Protein AF-A0A0R3RDF9-F1 (afdb_monomer_lite)

Foldseek 3Di:
DCCVPVVDDDDDDDDADDQQAAAEAEDDCPDPCVVVVVLVVNVVRPPCLVLQEAEEAAQVCCPDPPRNVVNVVSLHQHDPPDCVVRVVSVVVSVVVSVVVVGHHYYYD

Sequence (108 aa):
LCDYILGVKFHITGDMISCSEPALIIMNHRTRLDWLFFWNALYKMNPWLLTTEKISLKKPLKSIPGAGWAMQCAAYLFLERNYKNDAHTIDDMITYYKDLGRHYQFDI

Structure (mmCIF, N/CA/C/O backbone):
data_AF-A0A0R3RDF9-F1
#
_entry.id   AF-A0A0R3RDF9-F1
#
loop_
_atom_site.group_PDB
_atom_site.id
_atom_site.type_symbol
_atom_site.label_atom_id
_atom_site.label_alt_id
_atom_site.label_comp_id
_atom_site.label_asym_id
_atom_site.label_entity_id
_atom_site.label_seq_id
_atom_site.pdbx_PDB_ins_code
_atom_site.Cartn_x
_atom_site.Cartn_y
_atom_site.Cartn_z
_atom_site.occupancy
_atom_site.B_iso_or_equiv
_atom_site.auth_seq_id
_atom_site.auth_comp_id
_atom_site.auth_asym_id
_atom_site.auth_atom_id
_atom_site.pdbx_PDB_model_num
ATOM 1 N N . LEU A 1 1 ? 7.319 -10.729 -10.406 1.00 64.06 1 LEU A N 1
ATOM 2 C CA . LEU A 1 1 ? 6.473 -11.944 -10.498 1.00 64.06 1 LEU A CA 1
ATOM 3 C C . LEU A 1 1 ? 5.921 -12.130 -11.910 1.00 64.06 1 LEU A C 1
ATOM 5 O O . LEU A 1 1 ? 6.146 -13.173 -12.506 1.00 64.06 1 LEU A O 1
ATOM 9 N N . CYS A 1 2 ? 5.253 -11.118 -12.470 1.00 79.38 2 CYS A N 1
ATOM 10 C CA . CYS A 1 2 ? 4.655 -11.193 -13.808 1.00 79.38 2 CYS A CA 1
ATOM 11 C C . CYS A 1 2 ? 5.696 -11.338 -14.933 1.00 79.38 2 CYS A C 1
ATOM 13 O O . CYS A 1 2 ? 5.448 -12.059 -15.890 1.00 79.38 2 CYS A O 1
ATOM 15 N N . ASP A 1 3 ? 6.872 -10.721 -14.787 1.00 80.88 3 ASP A N 1
ATOM 16 C CA . ASP A 1 3 ? 7.997 -10.881 -15.727 1.00 80.88 3 ASP A CA 1
ATOM 17 C C . ASP A 1 3 ? 8.445 -12.353 -15.812 1.00 80.88 3 ASP A C 1
ATOM 19 O O . ASP A 1 3 ? 8.482 -12.951 -16.882 1.00 80.88 3 ASP A O 1
ATOM 23 N N . TYR A 1 4 ? 8.650 -12.979 -14.649 1.00 78.81 4 TYR A N 1
ATOM 24 C CA . TYR A 1 4 ? 9.148 -14.352 -14.539 1.00 78.81 4 TYR A CA 1
ATOM 25 C C . TYR A 1 4 ? 8.114 -15.431 -14.880 1.00 78.81 4 TYR A C 1
ATOM 27 O O . TYR A 1 4 ? 8.481 -16.462 -15.429 1.00 78.81 4 TYR A O 1
ATOM 35 N N . ILE A 1 5 ? 6.839 -15.226 -14.532 1.00 83.94 5 ILE A N 1
ATOM 36 C CA . ILE A 1 5 ? 5.797 -16.258 -14.688 1.00 83.94 5 ILE A CA 1
ATOM 37 C C . ILE A 1 5 ? 5.023 -16.095 -15.997 1.00 83.94 5 ILE A C 1
ATOM 39 O O . ILE A 1 5 ? 4.646 -17.083 -16.616 1.00 83.94 5 ILE A O 1
ATOM 43 N N . LEU A 1 6 ? 4.765 -14.854 -16.414 1.00 86.25 6 LEU A N 1
ATOM 44 C CA . LEU A 1 6 ? 3.890 -14.549 -17.550 1.00 86.25 6 LEU A CA 1
ATOM 45 C C . LEU A 1 6 ? 4.661 -14.015 -18.766 1.00 86.25 6 LEU A C 1
ATOM 47 O O . LEU A 1 6 ? 4.044 -13.730 -19.788 1.00 86.25 6 LEU A O 1
ATOM 51 N N . GLY A 1 7 ? 5.985 -13.839 -18.666 1.00 86.50 7 GLY A N 1
ATOM 52 C CA . GLY A 1 7 ? 6.813 -13.284 -19.743 1.00 86.50 7 GLY A CA 1
ATOM 53 C C . GLY A 1 7 ? 6.513 -11.814 -20.059 1.00 86.50 7 GLY A C 1
ATOM 54 O O . GLY A 1 7 ? 6.797 -11.345 -21.162 1.00 86.50 7 GLY A O 1
ATOM 55 N N . VAL A 1 8 ? 5.899 -11.083 -19.121 1.00 87.56 8 VAL A N 1
ATOM 56 C CA . VAL A 1 8 ? 5.476 -9.690 -19.326 1.00 87.56 8 VAL A CA 1
ATOM 57 C C . VAL A 1 8 ? 6.623 -8.731 -19.018 1.00 87.56 8 VAL A C 1
ATOM 59 O O . VAL A 1 8 ? 7.069 -8.629 -17.877 1.00 87.56 8 VAL A O 1
ATOM 62 N N . LYS A 1 9 ? 7.037 -7.940 -20.012 1.00 86.88 9 LYS A N 1
ATOM 63 C CA . LYS A 1 9 ? 8.060 -6.902 -19.830 1.00 86.88 9 LYS A CA 1
ATOM 64 C C . LYS A 1 9 ? 7.461 -5.630 -19.226 1.00 86.88 9 LYS A C 1
ATOM 66 O O . LYS A 1 9 ? 6.573 -5.019 -19.814 1.00 86.88 9 LYS A O 1
ATOM 71 N N . PHE A 1 10 ? 7.998 -5.203 -18.083 1.00 87.00 10 PHE A N 1
ATOM 72 C CA . PHE A 1 10 ? 7.660 -3.925 -17.440 1.00 87.00 10 PHE A CA 1
ATOM 73 C C . PHE A 1 10 ? 8.716 -2.874 -17.755 1.00 87.00 10 PHE A C 1
ATOM 75 O O . PHE A 1 10 ? 9.904 -3.124 -17.539 1.00 87.00 10 PHE A O 1
ATOM 82 N N . HIS A 1 11 ? 8.265 -1.699 -18.187 1.00 89.88 11 HIS A N 1
ATOM 83 C CA . HIS A 1 11 ? 9.085 -0.505 -18.341 1.00 89.88 11 HIS A CA 1
ATOM 84 C C . HIS A 1 11 ? 8.626 0.552 -17.334 1.00 89.88 11 HIS A C 1
ATOM 86 O O . HIS A 1 11 ? 7.428 0.795 -17.203 1.00 89.88 11 HIS A O 1
ATOM 92 N N . ILE A 1 12 ? 9.576 1.131 -16.602 1.00 90.69 12 ILE A N 1
ATOM 93 C CA . ILE A 1 12 ? 9.345 2.108 -15.535 1.00 90.69 12 ILE A CA 1
ATOM 94 C C . ILE A 1 12 ? 10.249 3.298 -15.836 1.00 90.69 12 ILE A C 1
ATOM 96 O O . ILE A 1 12 ? 11.431 3.110 -16.123 1.00 90.69 12 ILE A O 1
ATOM 100 N N . THR A 1 13 ? 9.690 4.501 -15.787 1.00 93.25 13 THR A N 1
ATOM 101 C CA . THR A 1 13 ? 10.381 5.755 -16.105 1.00 93.25 13 THR A CA 1
ATOM 102 C C . THR A 1 13 ? 10.034 6.820 -15.081 1.00 93.25 13 THR A C 1
ATOM 104 O O . THR A 1 13 ? 8.933 6.794 -14.533 1.00 93.25 13 THR A O 1
ATOM 107 N N . GLY A 1 14 ? 10.923 7.797 -14.917 1.00 93.19 14 GLY A N 1
ATOM 108 C CA . GLY A 1 14 ? 10.762 8.885 -13.956 1.00 93.19 14 GLY A CA 1
ATOM 109 C C . GLY A 1 14 ? 11.488 8.602 -12.647 1.00 93.19 14 GLY A C 1
ATOM 110 O O . GLY A 1 14 ? 12.348 7.720 -12.582 1.00 93.19 14 GLY A O 1
ATOM 111 N N . ASP A 1 15 ? 11.141 9.381 -11.629 1.00 93.06 15 ASP A N 1
ATOM 112 C CA . ASP A 1 15 ? 11.792 9.316 -10.327 1.00 93.06 15 ASP A CA 1
ATOM 113 C C . ASP A 1 15 ? 11.367 8.077 -9.536 1.00 93.06 15 ASP A C 1
ATOM 115 O O . ASP A 1 15 ? 10.257 7.551 -9.663 1.00 93.06 15 ASP A O 1
ATOM 119 N N . MET A 1 16 ? 12.286 7.607 -8.699 1.00 91.69 16 MET A N 1
ATOM 120 C CA . MET A 1 16 ? 12.070 6.453 -7.836 1.00 91.69 16 MET A CA 1
ATOM 121 C C . MET A 1 16 ? 11.334 6.879 -6.569 1.00 91.69 16 MET A C 1
ATOM 123 O O . MET A 1 16 ? 11.572 7.959 -6.031 1.00 91.69 16 MET A O 1
ATOM 127 N N . ILE A 1 17 ? 10.480 6.000 -6.049 1.00 92.19 17 ILE A N 1
ATOM 128 C CA . ILE A 1 17 ? 9.766 6.260 -4.799 1.00 92.19 17 ILE A CA 1
ATOM 129 C C . ILE A 1 17 ? 10.727 6.085 -3.616 1.00 92.19 17 ILE A C 1
ATOM 131 O O . ILE A 1 17 ? 11.310 5.015 -3.421 1.00 92.19 17 ILE A O 1
ATOM 135 N N . SER A 1 18 ? 10.874 7.144 -2.821 1.00 90.69 18 SER A N 1
ATOM 136 C CA . SER A 1 18 ? 11.706 7.170 -1.618 1.00 90.69 18 SER A CA 1
ATOM 137 C C . SER A 1 18 ? 11.058 6.384 -0.475 1.00 90.69 18 SER A C 1
ATOM 139 O O . SER A 1 18 ? 9.869 6.526 -0.197 1.00 90.69 18 SER A O 1
ATOM 141 N N . CYS A 1 19 ? 11.838 5.547 0.210 1.00 89.31 19 CYS A N 1
ATOM 142 C CA . CYS A 1 19 ? 11.364 4.769 1.363 1.00 89.31 19 CYS A CA 1
ATOM 143 C C . CYS A 1 19 ? 11.514 5.529 2.688 1.00 89.31 19 CYS A C 1
ATOM 145 O O . CYS A 1 19 ? 10.993 5.091 3.711 1.00 89.31 19 CYS A O 1
ATOM 147 N N . SER A 1 20 ? 12.255 6.641 2.684 1.00 90.12 20 SER A N 1
ATOM 148 C CA . SER A 1 20 ? 12.472 7.500 3.853 1.00 90.12 20 SER A CA 1
ATOM 149 C C . SER A 1 20 ? 11.405 8.584 4.001 1.00 90.12 20 SER A C 1
ATOM 151 O O . SER A 1 20 ? 11.520 9.442 4.868 1.00 90.12 20 SER A O 1
ATOM 153 N N . GLU A 1 21 ? 10.391 8.578 3.137 1.00 92.31 21 GLU A N 1
ATOM 154 C CA . GLU A 1 21 ? 9.403 9.645 3.018 1.00 92.31 21 GLU A CA 1
ATOM 155 C C . GLU A 1 21 ? 8.012 9.037 2.809 1.00 92.31 21 GLU A C 1
ATOM 157 O O . GLU A 1 21 ? 7.880 8.026 2.107 1.00 92.31 21 GLU A O 1
ATOM 162 N N . PRO A 1 22 ? 6.956 9.602 3.421 1.00 92.62 22 PRO A N 1
ATOM 163 C CA . PRO A 1 22 ? 5.599 9.201 3.087 1.00 92.62 22 PRO A CA 1
ATOM 164 C C . PRO A 1 22 ? 5.268 9.657 1.662 1.00 92.62 22 PRO A C 1
ATOM 166 O O . PRO A 1 22 ? 5.673 10.740 1.242 1.00 92.62 22 PRO A O 1
ATOM 169 N N . ALA A 1 23 ? 4.496 8.857 0.930 1.00 92.81 23 ALA A N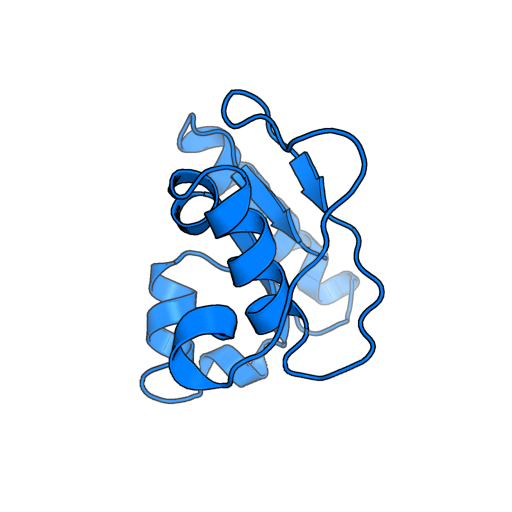 1
ATOM 170 C CA . ALA A 1 23 ? 4.082 9.202 -0.427 1.00 92.81 23 ALA A CA 1
ATOM 171 C C . ALA A 1 23 ? 2.589 8.960 -0.629 1.00 92.81 23 ALA A C 1
ATOM 173 O O . ALA A 1 23 ? 2.031 8.001 -0.098 1.00 92.81 23 ALA A O 1
ATOM 174 N N . LEU A 1 24 ? 1.965 9.813 -1.439 1.00 93.12 24 LEU A N 1
ATOM 175 C CA . LEU A 1 24 ? 0.628 9.595 -1.971 1.00 93.12 24 LEU A CA 1
ATOM 176 C C . LEU A 1 24 ? 0.748 9.196 -3.438 1.00 93.12 24 LEU A C 1
ATOM 178 O O . LEU A 1 24 ? 1.272 9.951 -4.256 1.00 93.12 24 LEU A O 1
ATOM 182 N N . ILE A 1 25 ? 0.270 8.006 -3.755 1.00 92.94 25 ILE A N 1
ATOM 183 C CA . ILE A 1 25 ? 0.270 7.426 -5.084 1.00 92.94 25 ILE A CA 1
ATOM 184 C C . ILE A 1 25 ? -1.141 7.578 -5.637 1.00 92.94 25 ILE A C 1
ATOM 186 O O . ILE A 1 25 ? -2.121 7.176 -5.017 1.00 92.94 25 ILE A O 1
ATOM 190 N N . ILE A 1 26 ? -1.230 8.212 -6.800 1.00 92.50 26 ILE A N 1
ATOM 191 C CA . ILE A 1 26 ? -2.482 8.388 -7.526 1.00 92.50 26 ILE A CA 1
ATOM 192 C C . ILE A 1 26 ? -2.293 7.709 -8.870 1.00 92.50 26 ILE A C 1
ATOM 194 O O . ILE A 1 26 ? -1.487 8.153 -9.694 1.00 92.50 26 ILE A O 1
ATOM 198 N N . MET A 1 27 ? -3.026 6.623 -9.090 1.00 90.81 27 MET A N 1
ATOM 199 C CA . MET A 1 27 ? -2.935 5.846 -10.317 1.00 90.81 27 MET A CA 1
ATOM 200 C C . MET A 1 27 ? -4.225 5.896 -11.123 1.00 90.81 27 MET A C 1
ATOM 202 O O . MET A 1 27 ? -5.337 5.988 -10.611 1.00 90.81 27 MET A O 1
ATOM 206 N N . ASN A 1 28 ? -4.083 5.788 -12.443 1.00 90.00 28 ASN A N 1
ATOM 207 C CA . ASN A 1 28 ? -5.236 5.597 -13.309 1.00 9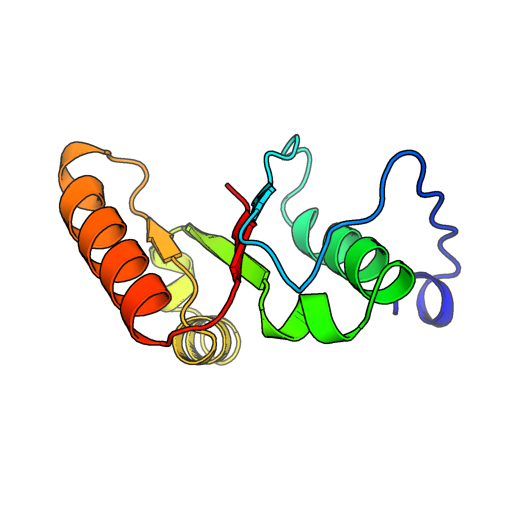0.00 28 ASN A CA 1
ATOM 208 C C . ASN A 1 28 ? -5.729 4.143 -13.208 1.00 90.00 28 ASN A C 1
ATOM 210 O O . ASN A 1 28 ? -5.106 3.231 -13.763 1.00 90.00 28 ASN A O 1
ATOM 214 N N . HIS A 1 29 ? -6.865 3.943 -12.536 1.00 88.12 29 HIS A N 1
ATOM 215 C CA . HIS A 1 29 ? -7.449 2.627 -12.294 1.00 88.12 29 HIS A CA 1
ATOM 216 C C . HIS A 1 29 ? -8.174 2.041 -13.520 1.00 88.12 29 HIS A C 1
ATOM 218 O O . HIS A 1 29 ? -9.403 2.082 -13.637 1.00 88.12 29 HIS A O 1
ATOM 224 N N . ARG A 1 30 ? -7.415 1.490 -14.476 1.00 87.62 30 ARG A N 1
ATOM 225 C CA . ARG A 1 30 ? -7.971 0.934 -15.729 1.00 87.62 30 ARG A CA 1
ATOM 226 C C . ARG A 1 30 ? -8.508 -0.491 -15.606 1.00 87.62 30 ARG A C 1
ATOM 228 O O . ARG A 1 30 ? -9.326 -0.899 -16.428 1.00 87.62 30 ARG A O 1
ATOM 235 N N . THR A 1 31 ? -8.042 -1.277 -14.635 1.00 88.25 31 THR A N 1
ATOM 236 C CA . THR A 1 31 ? -8.441 -2.689 -14.480 1.00 88.25 31 THR A CA 1
ATOM 237 C C . THR A 1 31 ? -8.640 -3.035 -13.009 1.00 88.25 31 THR A C 1
ATOM 239 O O . THR A 1 31 ? -8.270 -2.271 -12.140 1.00 88.25 31 THR A O 1
ATOM 242 N N . ARG A 1 32 ? -9.208 -4.202 -12.686 1.00 85.00 32 ARG A N 1
ATOM 243 C CA . ARG A 1 32 ? -9.355 -4.630 -11.277 1.00 85.00 32 ARG A CA 1
ATOM 244 C C . ARG A 1 32 ? -8.055 -5.162 -10.649 1.00 85.00 32 ARG A C 1
ATOM 246 O O . ARG A 1 32 ? -8.057 -5.504 -9.469 1.00 85.00 32 ARG A O 1
ATOM 253 N N . LEU A 1 33 ? -7.003 -5.317 -11.455 1.00 85.25 33 LEU A N 1
ATOM 254 C CA . LEU A 1 33 ? -5.722 -5.945 -11.103 1.00 85.25 33 LEU A CA 1
ATOM 255 C C . LEU A 1 33 ? -4.536 -4.999 -11.352 1.00 85.25 33 LEU A C 1
ATOM 257 O O . LEU A 1 33 ? -3.393 -5.433 -11.426 1.00 85.25 33 LEU A O 1
ATOM 261 N N . ASP A 1 34 ? -4.802 -3.709 -11.519 1.00 88.69 34 ASP A N 1
ATOM 262 C CA . ASP A 1 34 ? -3.784 -2.675 -11.707 1.00 88.69 34 ASP A CA 1
ATOM 263 C C . ASP A 1 34 ? -2.788 -2.598 -10.553 1.00 88.69 34 ASP A C 1
ATOM 265 O O . ASP A 1 34 ? -1.585 -2.586 -10.801 1.00 88.69 34 ASP A O 1
ATOM 269 N N . TRP A 1 35 ? -3.265 -2.672 -9.315 1.00 87.19 35 TRP A N 1
ATOM 270 C CA . TRP A 1 35 ? -2.426 -2.754 -8.119 1.00 87.19 35 TRP A CA 1
ATOM 271 C C . TRP A 1 35 ? -1.451 -3.950 -8.144 1.00 87.19 35 TRP A C 1
ATOM 273 O O . TRP A 1 35 ? -0.300 -3.833 -7.726 1.00 87.19 35 TRP A O 1
ATOM 283 N N . LEU A 1 36 ? -1.840 -5.089 -8.737 1.00 88.44 36 LEU A N 1
ATOM 284 C CA . LEU A 1 36 ? -0.947 -6.245 -8.898 1.00 88.44 36 LEU A CA 1
ATOM 285 C C . LEU A 1 36 ? 0.187 -5.952 -9.896 1.00 88.44 36 LEU A C 1
ATOM 287 O O . LEU A 1 36 ? 1.330 -6.382 -9.713 1.00 88.44 36 LEU A O 1
ATOM 291 N N . PHE A 1 37 ? -0.110 -5.211 -10.966 1.00 88.62 37 PHE A N 1
ATOM 292 C CA . PHE A 1 37 ? 0.919 -4.735 -11.890 1.00 88.62 37 PHE A CA 1
ATOM 293 C C . PHE A 1 37 ? 1.821 -3.702 -11.213 1.00 88.62 37 PHE A C 1
ATOM 295 O O . PHE A 1 37 ? 3.040 -3.755 -11.389 1.00 88.62 37 PHE A O 1
ATOM 302 N N . PHE A 1 38 ? 1.248 -2.835 -10.379 1.00 91.06 38 PHE A N 1
ATOM 303 C CA . PHE A 1 38 ? 1.987 -1.825 -9.635 1.00 91.06 38 PHE A CA 1
ATOM 304 C C . PHE A 1 38 ? 2.982 -2.425 -8.635 1.00 91.06 38 PHE A C 1
ATOM 306 O O . PHE A 1 38 ? 4.127 -1.983 -8.578 1.00 91.06 38 PHE A O 1
ATOM 313 N N . TRP A 1 39 ? 2.643 -3.525 -7.961 1.00 91.44 39 TRP A N 1
ATOM 314 C CA . TRP A 1 39 ? 3.599 -4.261 -7.125 1.00 91.44 39 TRP A CA 1
ATOM 315 C C . TRP A 1 39 ? 4.861 -4.707 -7.872 1.00 91.44 39 TRP A C 1
ATOM 317 O O . TRP A 1 39 ? 5.949 -4.729 -7.301 1.00 91.44 39 TRP A O 1
ATOM 327 N N . ASN A 1 40 ? 4.765 -5.040 -9.164 1.00 91.19 40 ASN A N 1
ATOM 328 C CA . ASN A 1 40 ? 5.964 -5.360 -9.945 1.00 91.19 40 ASN A CA 1
ATOM 329 C C . ASN A 1 40 ? 6.832 -4.112 -10.163 1.00 91.19 40 ASN A C 1
ATOM 331 O O . ASN A 1 40 ? 8.057 -4.239 -10.198 1.00 91.19 40 ASN A O 1
ATOM 335 N N . ALA A 1 41 ? 6.220 -2.930 -10.284 1.00 91.38 41 ALA A N 1
ATOM 336 C CA . ALA A 1 41 ? 6.947 -1.670 -10.353 1.00 91.38 41 ALA A CA 1
ATOM 337 C C . ALA A 1 41 ? 7.637 -1.349 -9.021 1.00 91.38 41 ALA A C 1
ATOM 339 O O . ALA A 1 41 ? 8.850 -1.153 -9.012 1.00 91.38 41 ALA A O 1
ATOM 340 N N . LEU A 1 42 ? 6.908 -1.423 -7.902 1.00 92.50 42 LEU A N 1
ATOM 341 C CA . LEU A 1 42 ? 7.467 -1.247 -6.558 1.00 92.50 42 LEU A CA 1
ATOM 342 C C . LEU A 1 42 ? 8.628 -2.206 -6.297 1.00 92.50 42 LEU A C 1
ATOM 344 O O . LEU A 1 42 ? 9.690 -1.776 -5.865 1.00 92.50 42 LEU A O 1
ATOM 348 N N . TYR A 1 43 ? 8.473 -3.487 -6.640 1.00 91.44 43 TYR A N 1
ATOM 349 C CA . TYR A 1 43 ? 9.529 -4.483 -6.468 1.00 91.44 43 TYR A CA 1
ATOM 350 C C . TYR A 1 43 ? 10.796 -4.153 -7.266 1.00 91.44 43 TYR A C 1
ATOM 352 O O . TYR A 1 43 ? 11.902 -4.334 -6.762 1.00 91.44 43 TYR A O 1
ATOM 360 N N . LYS A 1 44 ? 10.647 -3.677 -8.512 1.00 90.06 44 LYS A N 1
ATOM 361 C CA . LYS A 1 44 ? 11.785 -3.256 -9.345 1.00 90.06 44 LYS A CA 1
ATOM 362 C C . LYS A 1 44 ? 12.446 -1.985 -8.807 1.00 90.06 44 LYS A C 1
ATOM 364 O O . LYS A 1 44 ? 13.647 -1.827 -9.001 1.00 90.06 44 LYS A O 1
ATOM 369 N N . MET A 1 45 ? 11.685 -1.107 -8.152 1.00 91.62 45 MET A N 1
ATOM 370 C CA . MET A 1 45 ? 12.218 0.112 -7.551 1.00 91.62 45 MET A CA 1
ATOM 371 C C . MET A 1 45 ? 12.951 -0.161 -6.239 1.00 91.62 45 MET A C 1
ATOM 373 O O . MET A 1 45 ? 14.128 0.158 -6.102 1.00 91.62 45 MET A O 1
ATOM 377 N N . ASN A 1 46 ? 12.248 -0.757 -5.280 1.00 91.88 46 ASN A N 1
ATOM 378 C CA . ASN A 1 46 ? 12.784 -1.217 -4.012 1.00 91.88 46 ASN A CA 1
ATOM 379 C C . ASN A 1 46 ? 11.814 -2.253 -3.403 1.00 91.88 46 ASN A C 1
ATOM 381 O O . ASN A 1 46 ? 10.687 -1.891 -3.057 1.00 91.88 46 ASN A O 1
ATOM 385 N N . PRO A 1 47 ? 12.232 -3.517 -3.192 1.00 91.50 47 PRO A N 1
ATOM 386 C CA . PRO A 1 47 ? 11.376 -4.561 -2.624 1.00 91.50 47 PRO A CA 1
ATOM 387 C C . PRO A 1 47 ? 10.727 -4.211 -1.278 1.00 91.50 47 PRO A C 1
ATOM 389 O O . PRO A 1 47 ? 9.643 -4.710 -0.982 1.00 91.50 47 PRO A O 1
ATOM 392 N N . TRP A 1 48 ? 11.349 -3.339 -0.477 1.00 91.25 48 TRP A N 1
ATOM 393 C CA . TRP A 1 48 ? 10.801 -2.897 0.808 1.00 91.25 48 TRP A CA 1
ATOM 394 C C . TRP A 1 48 ? 9.507 -2.095 0.668 1.00 91.25 48 TRP A C 1
ATOM 396 O O . TRP A 1 48 ? 8.664 -2.169 1.564 1.00 91.25 48 TRP A O 1
ATOM 406 N N . LEU A 1 49 ? 9.298 -1.423 -0.469 1.00 93.06 49 LEU A N 1
ATOM 407 C CA . LEU A 1 49 ? 8.072 -0.672 -0.743 1.00 93.06 49 LEU A CA 1
ATOM 408 C C . LEU A 1 49 ? 6.829 -1.571 -0.730 1.00 93.06 49 LEU A C 1
ATOM 410 O O . LEU A 1 49 ? 5.758 -1.114 -0.359 1.00 93.06 49 LEU A O 1
ATOM 414 N N . LEU A 1 50 ? 6.957 -2.868 -1.037 1.00 92.00 50 LEU A N 1
ATOM 4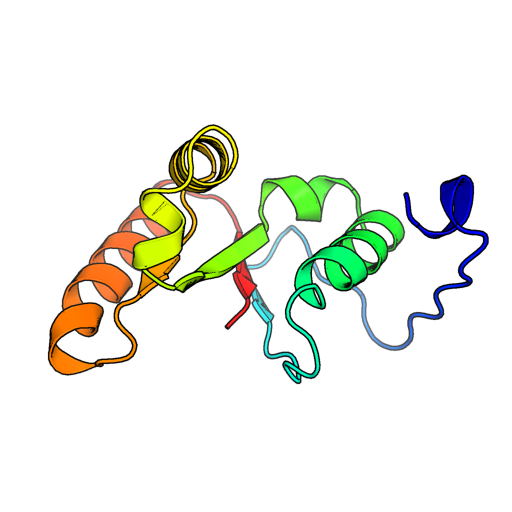15 C CA . LEU A 1 50 ? 5.837 -3.816 -0.938 1.00 92.00 50 LEU A CA 1
ATOM 416 C C . LEU A 1 50 ? 5.350 -4.035 0.500 1.00 92.00 50 LEU A C 1
ATOM 418 O O . LEU A 1 50 ? 4.234 -4.496 0.710 1.00 92.00 50 LEU A O 1
ATOM 422 N N . THR A 1 51 ? 6.192 -3.752 1.496 1.00 89.56 51 THR A N 1
ATOM 423 C CA . THR A 1 51 ? 5.851 -3.945 2.915 1.00 89.56 51 THR A CA 1
ATOM 424 C C . THR A 1 51 ? 5.222 -2.696 3.537 1.00 89.56 51 THR A C 1
ATOM 426 O O . THR A 1 51 ? 4.444 -2.790 4.491 1.00 89.56 51 THR A O 1
ATOM 429 N N . THR A 1 52 ? 5.549 -1.526 2.987 1.00 92.06 52 THR A N 1
ATOM 430 C CA . THR A 1 52 ? 5.103 -0.204 3.441 1.00 92.06 52 THR A CA 1
ATOM 431 C C . THR A 1 52 ? 4.021 0.397 2.552 1.00 92.06 52 THR A C 1
ATOM 433 O O . THR A 1 52 ? 3.466 1.442 2.879 1.00 92.06 52 THR A O 1
ATOM 436 N N . GLU A 1 53 ? 3.670 -0.252 1.452 1.00 93.25 53 GLU A N 1
ATOM 437 C CA . GLU A 1 53 ? 2.545 0.174 0.639 1.00 93.25 53 GLU A CA 1
ATOM 438 C C . GLU A 1 53 ? 1.208 -0.145 1.335 1.00 93.25 53 GLU A C 1
ATOM 440 O O . GLU A 1 53 ? 1.071 -1.101 2.119 1.00 93.25 53 GLU A O 1
ATOM 445 N N . LYS A 1 54 ? 0.243 0.755 1.131 1.00 93.94 54 LYS A N 1
ATOM 446 C CA . LYS A 1 54 ? -1.118 0.696 1.656 1.00 93.94 54 LYS A CA 1
ATOM 447 C C . LYS A 1 54 ? -2.083 1.056 0.538 1.00 93.94 54 LYS A C 1
ATOM 449 O O . LYS A 1 54 ? -1.991 2.143 -0.019 1.00 93.94 54 LYS A O 1
ATOM 454 N N . ILE A 1 55 ? -3.018 0.156 0.250 1.00 93.81 55 ILE A N 1
ATOM 455 C CA . ILE A 1 55 ? -3.991 0.322 -0.835 1.00 93.81 55 ILE A CA 1
ATOM 456 C C . ILE A 1 55 ? -5.358 0.685 -0.259 1.00 93.81 55 ILE A C 1
ATOM 458 O O . ILE A 1 55 ? -5.812 0.085 0.723 1.00 93.81 55 ILE A O 1
ATOM 462 N N . SER A 1 56 ? -6.042 1.619 -0.916 1.00 94.00 56 SER A N 1
ATOM 463 C CA . SER A 1 56 ? -7.473 1.861 -0.751 1.00 94.00 56 SER A CA 1
ATOM 464 C C . SER A 1 56 ? -8.310 0.786 -1.462 1.00 94.00 56 SER A C 1
ATOM 466 O O . SER A 1 56 ? -8.261 0.597 -2.677 1.00 94.00 56 SER A O 1
ATOM 468 N N . LEU A 1 57 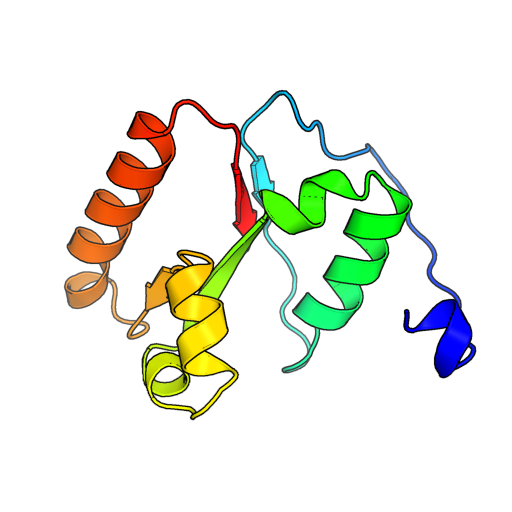? -9.124 0.057 -0.702 1.00 94.00 57 LEU A N 1
ATOM 469 C CA . LEU A 1 57 ? -9.945 -1.052 -1.174 1.00 94.00 57 LEU A CA 1
ATOM 470 C C . LEU A 1 57 ? -11.425 -0.825 -0.891 1.00 94.00 57 LEU A C 1
ATOM 472 O O . LEU A 1 57 ? -11.821 -0.146 0.051 1.00 94.00 57 LEU A O 1
ATOM 476 N N . LYS A 1 58 ? -12.290 -1.477 -1.675 1.00 93.50 58 LYS A N 1
ATOM 477 C CA . LYS A 1 58 ? -13.731 -1.470 -1.389 1.00 93.50 58 LYS A CA 1
ATOM 478 C C . LYS A 1 58 ? -14.018 -2.275 -0.122 1.00 93.50 58 LYS A C 1
ATOM 480 O O . LYS A 1 58 ? -13.604 -3.430 -0.031 1.00 93.50 58 LYS A O 1
ATOM 485 N N . LYS A 1 59 ? -14.838 -1.736 0.780 1.00 94.69 59 LYS A N 1
ATOM 486 C CA . LYS A 1 59 ? -15.244 -2.389 2.035 1.00 94.69 59 LYS A CA 1
ATOM 487 C C . LYS A 1 59 ? -15.737 -3.837 1.887 1.00 94.69 59 LYS A C 1
ATOM 489 O O . LYS A 1 59 ? -15.314 -4.659 2.695 1.00 94.69 59 LYS A O 1
ATOM 494 N N . PRO A 1 60 ? -16.519 -4.222 0.856 1.00 94.00 60 PRO A N 1
ATOM 495 C CA . PRO A 1 60 ? -16.929 -5.618 0.682 1.00 94.00 60 PRO A CA 1
ATOM 496 C C . PRO A 1 60 ? -15.771 -6.616 0.501 1.00 94.00 60 PRO A C 1
ATOM 498 O O . PRO A 1 60 ? -15.932 -7.791 0.819 1.00 94.00 60 PRO A O 1
ATOM 501 N N . LEU A 1 61 ? -14.594 -6.174 0.032 1.00 92.88 61 LEU A N 1
ATOM 502 C CA . LEU A 1 61 ? -13.418 -7.045 -0.117 1.00 92.88 61 LEU A CA 1
ATOM 503 C C . LEU A 1 61 ? -12.900 -7.557 1.234 1.00 92.88 61 LEU A C 1
ATOM 505 O O . LEU A 1 61 ? -12.294 -8.625 1.287 1.00 92.88 61 LEU A O 1
ATOM 509 N N . LYS A 1 62 ? -13.205 -6.849 2.329 1.00 94.00 62 LYS A N 1
ATOM 510 C CA . LYS A 1 62 ? -12.886 -7.254 3.705 1.00 94.00 62 LYS A CA 1
ATOM 511 C C . LYS A 1 62 ? -13.455 -8.635 4.054 1.00 94.00 62 LYS A C 1
ATOM 513 O O . LYS A 1 62 ? -12.855 -9.377 4.826 1.00 94.00 62 LYS A O 1
ATOM 518 N N . SER A 1 63 ? -14.601 -8.987 3.472 1.00 95.19 63 SER A N 1
ATOM 519 C CA . SER A 1 63 ? -15.324 -10.231 3.752 1.00 95.19 63 SER A CA 1
ATOM 520 C C . SER A 1 63 ? -14.854 -11.427 2.917 1.00 95.19 63 SER A C 1
ATOM 522 O O . SER A 1 63 ? -15.350 -12.531 3.125 1.00 95.19 63 SER A O 1
ATOM 524 N N . ILE A 1 64 ? -13.919 -11.241 1.976 1.00 95.00 64 ILE A N 1
ATOM 525 C CA . ILE A 1 64 ? -13.399 -12.343 1.159 1.00 95.00 64 ILE A CA 1
ATOM 526 C C . ILE A 1 64 ? -12.483 -13.227 2.023 1.00 95.00 64 ILE A C 1
ATOM 528 O O . ILE A 1 64 ? -11.510 -12.714 2.586 1.00 95.00 64 ILE A O 1
ATOM 532 N N . PRO A 1 65 ? -12.737 -14.546 2.117 1.00 94.06 65 PRO A N 1
ATOM 533 C CA . PRO A 1 65 ? -11.900 -15.442 2.906 1.00 94.06 65 PRO A CA 1
ATOM 534 C C . PRO A 1 65 ? -10.477 -15.509 2.338 1.00 94.06 65 PRO A C 1
ATOM 536 O O . PRO A 1 65 ? -10.267 -15.512 1.124 1.00 94.06 65 PRO A O 1
ATOM 539 N N . GLY A 1 66 ? -9.484 -15.545 3.226 1.00 94.19 66 GLY A N 1
ATOM 540 C CA . GLY A 1 66 ? -8.069 -15.519 2.855 1.00 94.19 66 GLY A CA 1
ATOM 541 C C . GLY A 1 66 ? -7.602 -14.122 2.447 1.00 94.19 66 GLY A C 1
ATOM 542 O O . GLY A 1 66 ? -6.945 -13.448 3.235 1.00 94.19 66 GLY A O 1
ATOM 543 N N . ALA A 1 67 ? -7.962 -13.662 1.245 1.00 90.62 67 ALA A N 1
ATOM 544 C CA . ALA A 1 67 ? -7.474 -12.389 0.702 1.00 90.62 67 ALA A CA 1
ATOM 545 C C . ALA A 1 67 ? -7.916 -11.176 1.538 1.00 90.62 67 ALA A C 1
ATOM 547 O O . ALA A 1 67 ? -7.088 -10.345 1.907 1.00 90.62 67 ALA A O 1
ATOM 548 N N . GLY A 1 68 ? -9.200 -11.102 1.900 1.00 93.50 68 GLY A N 1
ATOM 549 C CA . GLY A 1 68 ? -9.730 -10.018 2.727 1.00 93.50 68 GLY A CA 1
ATOM 550 C C . GLY A 1 68 ? -9.125 -10.005 4.129 1.00 93.50 68 GLY A C 1
ATOM 551 O O . GLY A 1 68 ? -8.889 -8.935 4.684 1.00 93.50 68 GLY A O 1
ATOM 552 N N . TRP A 1 69 ? -8.824 -11.174 4.700 1.00 94.75 69 TRP A N 1
ATOM 553 C CA . TRP A 1 69 ? -8.133 -11.285 5.991 1.00 94.75 69 TRP A CA 1
ATOM 554 C C . TRP A 1 69 ? -6.678 -10.829 5.899 1.00 94.75 69 TRP A C 1
ATOM 556 O O . TRP A 1 69 ? -6.245 -10.020 6.713 1.00 94.75 69 TRP A O 1
ATOM 566 N N . ALA A 1 70 ? -5.947 -11.270 4.874 1.00 94.00 70 ALA A N 1
ATOM 567 C CA . ALA A 1 70 ? -4.568 -10.850 4.647 1.00 94.00 70 ALA A CA 1
ATOM 568 C C . ALA A 1 70 ? -4.458 -9.326 4.470 1.00 94.00 70 ALA A C 1
ATOM 570 O O . ALA A 1 70 ? -3.602 -8.694 5.083 1.00 94.00 70 ALA A O 1
ATOM 571 N N . MET A 1 71 ? -5.370 -8.721 3.703 1.00 94.06 71 MET A N 1
ATOM 572 C CA . MET A 1 71 ? -5.423 -7.268 3.493 1.00 94.06 71 MET A CA 1
ATOM 573 C C . MET A 1 71 ? -5.768 -6.496 4.778 1.00 94.06 71 MET A C 1
ATOM 575 O O . MET A 1 71 ? -5.253 -5.402 4.998 1.00 94.06 71 MET A O 1
ATOM 579 N N . GLN A 1 72 ? -6.591 -7.068 5.663 1.00 94.31 72 GLN A N 1
ATOM 580 C CA . GLN A 1 72 ? -6.829 -6.501 6.996 1.00 94.31 72 GLN A CA 1
ATOM 581 C C . GLN A 1 72 ? -5.583 -6.577 7.881 1.00 94.31 72 GLN A C 1
ATOM 583 O O . GLN A 1 72 ? -5.239 -5.587 8.519 1.00 94.31 72 GLN A O 1
ATOM 588 N N . CYS A 1 73 ? -4.874 -7.710 7.889 1.00 93.25 73 CYS A N 1
ATOM 589 C CA . CYS A 1 73 ? -3.607 -7.849 8.613 1.00 93.25 73 CYS A CA 1
ATOM 590 C C . CYS A 1 73 ? -2.522 -6.903 8.077 1.00 93.25 73 CYS A C 1
ATOM 592 O O . CYS A 1 73 ? -1.684 -6.436 8.841 1.00 93.25 73 CYS A O 1
ATOM 594 N N . ALA A 1 74 ? -2.560 -6.583 6.781 1.00 91.94 74 ALA A N 1
ATOM 595 C CA . ALA A 1 74 ? -1.690 -5.590 6.154 1.00 91.94 74 ALA A CA 1
ATOM 596 C C . ALA A 1 74 ? -2.095 -4.132 6.454 1.00 91.94 74 ALA A C 1
ATOM 598 O O . ALA A 1 74 ? -1.421 -3.210 5.984 1.00 91.94 74 ALA A O 1
ATOM 599 N N . ALA A 1 75 ? -3.167 -3.923 7.227 1.00 93.75 75 ALA A N 1
ATOM 600 C CA . ALA A 1 75 ? -3.736 -2.624 7.567 1.00 93.75 75 ALA A CA 1
ATOM 601 C C . ALA A 1 75 ? -4.079 -1.771 6.333 1.00 93.75 75 ALA A C 1
ATOM 603 O O . ALA A 1 75 ? -3.792 -0.578 6.312 1.00 93.75 75 ALA A O 1
ATOM 604 N N . TYR A 1 76 ? -4.661 -2.370 5.290 1.00 94.69 76 TYR A N 1
ATOM 605 C CA . TYR A 1 76 ? -5.183 -1.626 4.136 1.00 94.69 76 TYR A CA 1
ATOM 606 C C . TYR A 1 76 ? -6.446 -0.830 4.489 1.00 94.69 76 TYR A C 1
ATOM 608 O O . TYR A 1 76 ? -7.192 -1.192 5.404 1.00 94.69 76 TYR A O 1
ATOM 616 N N . LEU A 1 77 ? -6.692 0.255 3.752 1.00 95.19 77 LEU A N 1
ATOM 617 C CA . LEU A 1 77 ? -7.835 1.135 3.981 1.00 95.19 77 LEU A CA 1
ATOM 618 C C . LEU A 1 77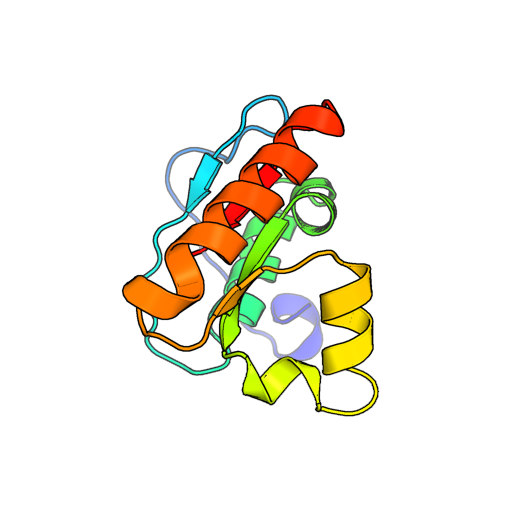 ? -9.063 0.592 3.246 1.00 95.19 77 LEU A C 1
ATOM 620 O O . LEU A 1 77 ? -9.065 0.494 2.025 1.00 95.19 77 LEU A O 1
ATOM 624 N N . PHE A 1 78 ? -10.130 0.264 3.971 1.00 95.38 78 PHE A N 1
ATOM 625 C CA . PHE A 1 78 ? -11.374 -0.241 3.383 1.00 95.38 78 PHE A CA 1
ATOM 626 C C . PHE A 1 78 ? -12.467 0.831 3.389 1.00 95.38 78 PHE A C 1
ATOM 628 O O . PHE A 1 78 ? -12.941 1.205 4.458 1.00 95.38 78 PHE A O 1
ATOM 635 N N . LEU A 1 79 ? -12.912 1.261 2.206 1.00 95.44 79 LEU A N 1
ATOM 636 C CA . LEU A 1 79 ? -13.847 2.374 2.016 1.00 95.44 79 LEU A CA 1
ATOM 637 C C . LEU A 1 79 ? -15.204 1.946 1.442 1.00 95.44 79 LEU A C 1
ATOM 639 O O . LEU A 1 79 ? -15.302 1.042 0.602 1.00 95.44 79 LEU A O 1
ATOM 643 N N . GLU A 1 80 ? -16.263 2.637 1.857 1.00 94.56 80 GLU A N 1
ATOM 644 C CA . GLU A 1 80 ? -17.634 2.504 1.352 1.00 94.56 80 GLU A CA 1
ATOM 645 C C . GLU A 1 80 ? -17.886 3.280 0.056 1.00 94.56 80 GLU A C 1
ATOM 647 O O . GLU A 1 80 ? -18.908 3.056 -0.594 1.00 94.56 80 GLU A O 1
ATOM 652 N N . ARG A 1 81 ? -16.946 4.144 -0.354 1.00 90.75 81 ARG A N 1
ATOM 653 C CA . ARG A 1 81 ? -17.108 5.117 -1.454 1.00 90.75 81 ARG A CA 1
ATOM 654 C C . ARG A 1 81 ? -18.159 6.174 -1.127 1.00 90.75 81 ARG A C 1
ATOM 656 O O . ARG A 1 81 ? -18.835 6.692 -2.016 1.00 90.75 81 ARG A O 1
ATOM 663 N N . ASN A 1 82 ? -18.281 6.492 0.155 1.00 94.00 82 ASN A N 1
ATOM 664 C CA . ASN A 1 82 ? -19.122 7.560 0.652 1.00 94.00 82 ASN A CA 1
ATOM 665 C C . ASN A 1 82 ? -18.325 8.342 1.688 1.00 94.00 82 ASN A C 1
ATOM 667 O O . ASN A 1 82 ? -18.173 7.901 2.822 1.00 94.00 82 ASN A O 1
ATOM 671 N N . TYR A 1 83 ? -17.868 9.534 1.303 1.00 90.75 83 TYR A N 1
ATOM 672 C CA . TYR A 1 83 ? -17.020 10.365 2.154 1.00 90.75 83 TYR A CA 1
ATOM 673 C C . TYR A 1 83 ? -17.616 10.624 3.543 1.00 90.75 83 TYR A C 1
ATOM 675 O O . TYR A 1 83 ? -16.883 10.626 4.522 1.00 90.75 83 TYR A O 1
ATOM 683 N N . LYS A 1 84 ? -18.942 10.787 3.663 1.00 94.25 84 LYS A N 1
ATOM 684 C CA . LYS A 1 84 ? -19.575 11.031 4.971 1.00 94.25 84 LYS A CA 1
ATOM 685 C C . LYS A 1 84 ? -19.386 9.856 5.932 1.00 94.25 84 LYS A C 1
ATOM 687 O O . LYS A 1 84 ? -19.234 10.081 7.125 1.00 94.25 84 LYS A O 1
ATOM 692 N N . ASN A 1 85 ? -19.386 8.632 5.409 1.00 92.62 85 ASN A N 1
ATOM 693 C CA . ASN A 1 85 ? -19.166 7.420 6.198 1.00 92.62 85 ASN A CA 1
ATOM 694 C C . ASN A 1 85 ? -17.668 7.137 6.375 1.00 92.62 85 ASN A C 1
ATOM 696 O O . ASN A 1 85 ? -17.240 6.659 7.421 1.00 92.62 85 ASN A O 1
ATOM 700 N N . ASP A 1 86 ? -16.878 7.447 5.348 1.00 96.06 86 ASP A N 1
ATOM 701 C CA . ASP A 1 86 ? -15.466 7.090 5.257 1.00 96.06 86 ASP A CA 1
ATOM 702 C C . ASP A 1 86 ? -14.538 8.087 5.973 1.00 96.06 86 ASP A C 1
ATOM 704 O O . ASP A 1 86 ? -13.440 7.701 6.359 1.00 96.06 86 ASP A O 1
ATOM 708 N N . ALA A 1 87 ? -14.956 9.341 6.194 1.00 95.50 87 ALA A N 1
ATOM 709 C CA . ALA A 1 87 ? -14.103 10.402 6.744 1.00 95.50 87 ALA A CA 1
ATOM 710 C C . ALA A 1 87 ? -13.440 10.016 8.076 1.00 95.50 87 ALA A C 1
ATOM 712 O O . ALA A 1 87 ? -12.228 10.152 8.212 1.00 95.50 87 ALA A O 1
ATOM 713 N N . HIS A 1 88 ? -14.211 9.470 9.021 1.00 95.44 88 HIS A N 1
ATOM 714 C CA . HIS A 1 88 ? -13.668 9.000 10.300 1.00 95.44 88 HIS A CA 1
ATOM 715 C C . HIS A 1 88 ? -12.708 7.820 10.124 1.00 95.44 88 HIS A C 1
ATOM 717 O O . HIS A 1 88 ? -11.651 7.789 10.737 1.00 95.44 88 HIS A O 1
ATOM 723 N N . THR A 1 89 ? -13.033 6.875 9.235 1.00 94.06 89 THR A N 1
ATOM 724 C CA . THR A 1 89 ? -12.156 5.721 8.972 1.00 94.06 89 THR A CA 1
ATOM 725 C C . THR A 1 89 ? -10.831 6.158 8.347 1.00 94.06 89 THR A C 1
ATOM 727 O O . THR A 1 89 ? -9.785 5.607 8.674 1.00 94.06 89 THR A O 1
ATOM 730 N N . ILE A 1 90 ? -10.860 7.147 7.453 1.00 95.00 90 ILE A N 1
ATOM 731 C CA . ILE A 1 90 ? -9.656 7.724 6.850 1.00 95.00 90 ILE A CA 1
ATOM 732 C C . ILE A 1 90 ? -8.800 8.396 7.930 1.00 95.00 90 ILE A C 1
ATOM 734 O O . ILE A 1 90 ? -7.603 8.127 7.995 1.00 95.00 90 ILE A O 1
ATOM 738 N N . ASP A 1 91 ? -9.405 9.222 8.785 1.00 96.06 91 ASP A N 1
ATOM 739 C CA . ASP A 1 91 ? -8.707 9.940 9.859 1.00 96.06 91 ASP A CA 1
ATOM 740 C C . ASP A 1 91 ? -8.052 8.986 10.873 1.00 96.06 91 ASP A C 1
ATOM 742 O O . ASP A 1 91 ? -6.859 9.107 11.168 1.00 96.06 91 ASP A O 1
ATOM 746 N N . ASP A 1 92 ? -8.791 7.963 11.312 1.00 95.19 92 ASP A N 1
ATOM 747 C CA . ASP A 1 92 ? -8.294 6.930 12.225 1.00 95.19 92 ASP A CA 1
ATOM 748 C C . ASP A 1 92 ? -7.100 6.177 11.620 1.00 95.19 92 ASP A C 1
ATOM 750 O O . ASP A 1 92 ? -6.087 5.952 12.285 1.00 95.19 92 ASP A O 1
ATOM 754 N N . MET A 1 93 ? -7.187 5.803 10.339 1.00 94.56 93 MET A N 1
ATOM 755 C CA . MET A 1 93 ? -6.124 5.055 9.662 1.00 94.56 93 MET A CA 1
ATOM 756 C C . MET A 1 93 ? -4.883 5.915 9.412 1.00 94.56 93 MET A C 1
ATOM 758 O O . MET A 1 93 ? -3.767 5.432 9.601 1.00 94.56 93 MET A O 1
ATOM 762 N N . ILE A 1 94 ? -5.047 7.188 9.038 1.00 93.38 94 ILE A N 1
ATOM 763 C CA . ILE A 1 94 ? -3.924 8.128 8.894 1.00 93.38 94 ILE A CA 1
ATOM 764 C C . ILE A 1 94 ? -3.227 8.329 10.242 1.00 93.38 94 ILE A C 1
ATOM 766 O O . ILE A 1 94 ? -1.995 8.284 10.307 1.00 93.38 94 ILE A O 1
ATOM 770 N N . THR A 1 95 ? -4.001 8.502 11.316 1.00 95.69 95 THR A N 1
ATOM 771 C CA . THR A 1 95 ? -3.471 8.628 12.679 1.00 95.69 95 THR A CA 1
ATOM 772 C C . THR A 1 95 ? -2.706 7.369 13.079 1.00 95.69 95 THR A C 1
ATOM 774 O O . THR A 1 95 ? -1.547 7.455 13.478 1.00 95.69 95 THR A O 1
ATOM 777 N N . TYR A 1 96 ? -3.286 6.189 12.845 1.00 94.31 96 TYR A N 1
ATOM 778 C CA . TYR A 1 96 ? -2.624 4.907 13.076 1.00 94.31 96 TYR A CA 1
ATOM 779 C C . TYR A 1 96 ? -1.291 4.785 12.320 1.00 94.31 96 TYR A C 1
ATOM 781 O O . TYR A 1 96 ? -0.278 4.403 12.905 1.00 94.31 96 TYR A O 1
ATOM 789 N N . TYR A 1 97 ? -1.250 5.136 11.031 1.00 93.12 97 TYR A N 1
ATOM 790 C CA . TYR A 1 97 ? -0.014 5.075 10.246 1.00 93.12 97 TYR A CA 1
ATOM 791 C C . TYR A 1 97 ? 1.060 6.031 10.766 1.00 93.12 97 TYR A C 1
ATOM 793 O O . TYR A 1 97 ? 2.231 5.653 10.836 1.00 93.12 97 TYR A O 1
ATOM 801 N N . LYS A 1 98 ? 0.666 7.247 11.154 1.00 92.50 98 LYS A N 1
ATOM 802 C CA . LYS A 1 98 ? 1.566 8.240 11.744 1.00 92.50 98 LYS A CA 1
ATOM 803 C C . LYS A 1 98 ? 2.173 7.729 13.053 1.00 92.50 98 LYS A C 1
ATOM 805 O O . LYS A 1 98 ? 3.386 7.826 13.236 1.00 92.50 98 LYS A O 1
ATOM 810 N N . ASP A 1 99 ? 1.354 7.153 13.927 1.00 95.75 99 ASP A N 1
ATOM 811 C CA . ASP A 1 99 ? 1.770 6.708 15.261 1.00 95.75 99 ASP A CA 1
ATOM 812 C C . ASP A 1 99 ? 2.731 5.510 15.223 1.00 95.75 99 ASP A C 1
ATOM 814 O O . ASP A 1 99 ? 3.541 5.326 16.130 1.00 95.75 99 ASP A O 1
ATOM 818 N N . LEU A 1 100 ? 2.720 4.726 14.139 1.00 92.06 100 LEU A N 1
ATOM 819 C CA . LEU A 1 100 ? 3.693 3.651 13.920 1.00 92.06 100 LEU A CA 1
ATOM 820 C C . LEU A 1 100 ? 5.116 4.154 13.627 1.00 92.06 100 LEU A C 1
ATOM 822 O O . LEU A 1 100 ? 6.040 3.339 13.595 1.00 92.06 100 LEU A O 1
ATOM 826 N N . GLY A 1 101 ? 5.307 5.454 13.375 1.00 89.19 101 GLY A N 1
ATOM 827 C CA . GLY A 1 101 ? 6.624 6.044 13.116 1.00 89.19 101 GLY A CA 1
ATOM 828 C C . GLY A 1 101 ? 7.305 5.506 11.853 1.00 89.19 101 GLY A C 1
ATOM 829 O O . GLY A 1 101 ? 8.531 5.505 11.764 1.00 89.19 101 GLY A O 1
ATOM 830 N N . ARG A 1 102 ? 6.520 5.004 10.890 1.00 87.62 102 ARG A N 1
ATOM 831 C CA . ARG A 1 102 ? 7.001 4.472 9.608 1.00 87.62 102 ARG A CA 1
ATOM 832 C C . ARG A 1 102 ? 6.507 5.331 8.451 1.00 87.62 102 ARG A C 1
ATOM 834 O O . ARG A 1 102 ? 5.429 5.915 8.507 1.00 87.62 102 ARG A O 1
ATOM 841 N N . HIS A 1 103 ? 7.286 5.355 7.377 1.00 91.31 103 HIS A N 1
ATOM 842 C CA . HIS A 1 103 ? 6.911 6.019 6.136 1.00 91.31 103 HIS A CA 1
ATOM 843 C C . HIS A 1 103 ? 6.129 5.051 5.248 1.00 91.31 103 HIS A C 1
ATOM 845 O O . HIS A 1 103 ? 6.660 4.026 4.822 1.00 91.31 103 HIS A O 1
ATOM 851 N N . TYR A 1 104 ? 4.860 5.371 5.001 1.00 91.94 104 TYR A N 1
ATOM 852 C CA . TYR A 1 104 ? 3.963 4.566 4.175 1.00 91.94 104 TYR A CA 1
ATOM 853 C C . TYR A 1 104 ? 3.726 5.228 2.820 1.00 91.94 104 TYR A C 1
ATOM 855 O O . TYR A 1 104 ? 3.683 6.456 2.710 1.00 91.94 104 TYR A O 1
ATOM 863 N N . GLN A 1 105 ? 3.549 4.397 1.797 1.00 92.12 105 GLN A N 1
ATOM 864 C CA . GLN A 1 105 ? 3.145 4.828 0.465 1.00 92.12 105 GLN A CA 1
ATOM 865 C C . GLN A 1 105 ? 1.675 4.459 0.277 1.00 92.12 105 GLN A C 1
ATOM 867 O O . GLN A 1 105 ? 1.321 3.283 0.331 1.00 92.12 105 GLN A O 1
ATOM 872 N N . PHE A 1 106 ? 0.821 5.464 0.122 1.00 89.88 106 PHE A N 1
ATOM 873 C CA . PHE A 1 106 ? -0.625 5.295 0.121 1.00 89.88 106 PHE A CA 1
ATOM 874 C C . PHE A 1 106 ? -1.190 5.408 -1.295 1.00 89.88 106 PHE A C 1
ATOM 876 O O . PHE A 1 106 ? -1.035 6.455 -1.912 1.00 89.88 106 PHE A O 1
ATOM 883 N N . ASP A 1 107 ? -1.834 4.355 -1.795 1.00 85.88 107 ASP A N 1
ATOM 884 C CA . ASP A 1 107 ? -2.428 4.274 -3.136 1.00 85.88 107 ASP A CA 1
ATOM 885 C C . ASP A 1 107 ? -3.955 4.469 -3.089 1.00 85.88 107 ASP A C 1
ATOM 887 O O . ASP A 1 107 ? -4.642 3.791 -2.308 1.00 85.88 107 ASP A O 1
ATOM 891 N N . ILE A 1 108 ? -4.476 5.410 -3.893 1.00 81.88 108 ILE A N 1
ATOM 892 C CA . ILE A 1 108 ? -5.890 5.853 -3.903 1.00 81.88 108 ILE A CA 1
ATOM 893 C C . ILE A 1 108 ? -6.567 5.639 -5.255 1.00 81.88 108 ILE A C 1
ATOM 895 O O . ILE A 1 108 ? -6.026 6.136 -6.270 1.00 81.88 108 ILE A O 1
#

Organism: NCBI:txid42155

Secondary structure (DSSP, 8-state):
-HHHHH-PPP---SPPPPSSS-EEE-----STTHHHHHH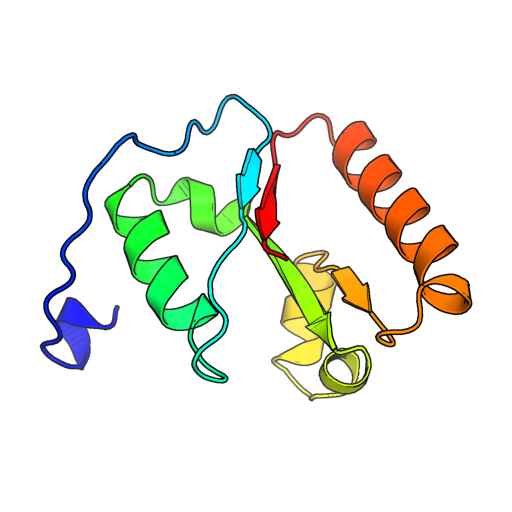HHHHHH-TTHHHHEEEEEEGGGGGSTTHHHHHHHTT-EEE-S-HHHHHHHHHHHHHHHHHTT---EEE-

InterPro domains:
  IPR002123 Phospholipid/glycerol acyltransferase [PF01553] (11-92)

pLDDT: mean 91.24, std 4.38, range [64.06, 96.06]

Radius of gyration: 14.64 Å; chains: 1; bounding box: 32×27×35 Å